Protein AF-A0A1Q4DHM1-F1 (afdb_monomer)

Solvent-accessible surface area (backbone atoms only — not comparable to full-atom values): 5793 Å² total; per-residue (Å²): 142,85,84,84,84,86,80,87,85,82,77,82,85,78,84,84,78,68,64,67,66,56,54,56,51,50,54,50,54,48,53,50,50,54,46,50,53,53,51,53,51,50,52,57,48,39,73,75,57,47,94,43,69,66,58,56,51,44,48,44,42,65,58,52,48,35,71,74,40,53,80,73,50,30,53,54,43,52,50,52,39,52,54,51,50,54,51,52,51,53,59,56,74,75,110

Nearest PDB structures (foldseek):
  6rjx-assembly1_A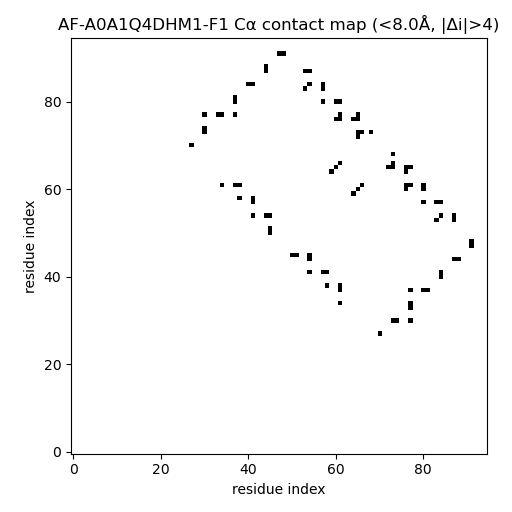  TM=4.481E-01  e=6.739E+00  Borreliella burgdorferi B31

Radius of gyration: 24.96 Å; Cα contacts (8 Å, |Δi|>4): 48; chains: 1; bounding box: 67×51×56 Å

Sequence (95 aa):
MPKSKTLPSSQSTEPSNGRSGASFRRRYDELERNRSVLVARLAQLRSRAGAHPACNQALKLLNETYRKSSLAQRIGVLQAASFMLDIIERLTLTL

Mean predicted aligned error: 11.45 Å

pLDDT: mean 81.51, std 16.53, range [37.44, 96.88]

Secondary structure (DSSP, 8-state):
-----------------SHHHHHHHHHHHHHHHHHHHHHHHHHHHHHHH-S-HHHHHHHHIIIIIHHHS-HHHHHHHHHHHHHHHHHHHHHHH--

Foldseek 3Di:
DDDDDDDDPPDDDDPPPPDPVVVVVVLVVVLVVLLVVLVVLLVVLCVQQPPDVLSVVLVCLSPPVLVVDDSVVSVVSSVVSVVSSVVSVVVSVVD

Structure (mmCIF, N/CA/C/O backbone):
data_AF-A0A1Q4DHM1-F1
#
_entry.id   AF-A0A1Q4DHM1-F1
#
loop_
_atom_site.group_PDB
_atom_site.id
_atom_site.type_symbol
_atom_site.label_atom_id
_atom_site.label_alt_id
_atom_site.label_comp_id
_atom_site.label_asym_id
_atom_site.label_entity_id
_atom_site.label_seq_id
_atom_site.pdbx_PDB_ins_code
_atom_site.Cartn_x
_atom_site.Cartn_y
_atom_site.Cartn_z
_atom_site.occupancy
_atom_site.B_iso_or_equiv
_atom_site.auth_seq_id
_atom_site.auth_comp_id
_atom_site.auth_asym_id
_atom_site.auth_atom_id
_atom_site.pdbx_PDB_model_num
ATOM 1 N N . MET A 1 1 ? 52.043 -45.046 -32.500 1.00 37.44 1 MET A N 1
ATOM 2 C CA . MET A 1 1 ? 52.365 -44.056 -31.444 1.00 37.44 1 MET A CA 1
ATOM 3 C C . MET A 1 1 ? 52.632 -42.705 -32.112 1.00 37.44 1 MET A C 1
ATOM 5 O O . MET A 1 1 ? 53.204 -42.716 -33.193 1.00 37.44 1 MET A O 1
ATOM 9 N N . PRO A 1 2 ? 52.109 -41.589 -31.574 1.00 51.56 2 PRO A N 1
ATOM 10 C CA . PRO A 1 2 ? 51.189 -40.707 -32.312 1.00 51.56 2 PRO A CA 1
ATOM 11 C C . PRO A 1 2 ? 51.622 -39.229 -32.344 1.00 51.56 2 PRO A C 1
ATOM 13 O O . PRO A 1 2 ? 52.388 -38.815 -31.483 1.00 51.56 2 PRO A O 1
ATOM 16 N N . LYS A 1 3 ? 51.027 -38.409 -33.227 1.00 49.19 3 LYS A N 1
ATOM 17 C CA . LYS A 1 3 ? 50.631 -37.021 -32.896 1.00 49.19 3 LYS A CA 1
ATOM 18 C C . LYS A 1 3 ? 49.328 -36.649 -33.607 1.00 49.19 3 LYS A C 1
ATOM 20 O O . LYS A 1 3 ? 49.309 -36.280 -34.775 1.00 49.19 3 LYS A O 1
ATOM 25 N N . SER A 1 4 ? 48.243 -36.764 -32.851 1.00 52.19 4 SER A N 1
ATOM 26 C CA . SER A 1 4 ? 46.921 -36.225 -33.143 1.00 52.19 4 SER A CA 1
ATOM 27 C C . SER A 1 4 ? 46.983 -34.698 -33.182 1.00 52.19 4 SER A C 1
ATOM 29 O O . SER A 1 4 ? 47.483 -34.085 -32.238 1.00 52.19 4 SER A O 1
ATOM 31 N N . LYS A 1 5 ? 46.440 -34.075 -34.230 1.00 55.53 5 LYS A N 1
ATOM 32 C CA . LYS A 1 5 ? 46.098 -32.650 -34.201 1.00 55.53 5 LYS A CA 1
ATOM 33 C C . LYS A 1 5 ? 44.580 -32.520 -34.224 1.00 55.53 5 LYS A C 1
ATOM 35 O O . LYS A 1 5 ? 43.939 -32.557 -35.265 1.00 55.53 5 LYS A O 1
ATOM 40 N N . THR A 1 6 ? 44.041 -32.455 -33.016 1.00 53.91 6 THR A N 1
ATOM 41 C CA . THR A 1 6 ? 42.685 -32.034 -32.669 1.00 53.91 6 THR A CA 1
ATOM 42 C C . THR A 1 6 ? 42.441 -30.603 -33.146 1.00 53.91 6 THR A C 1
ATOM 44 O O . THR A 1 6 ? 43.313 -29.768 -32.919 1.00 53.91 6 THR A O 1
ATOM 47 N N . LEU A 1 7 ? 41.276 -30.334 -33.754 1.00 60.84 7 LEU A N 1
ATOM 48 C CA . LEU A 1 7 ? 40.389 -29.174 -33.507 1.00 60.84 7 LEU A CA 1
ATOM 49 C C . LEU A 1 7 ? 39.282 -29.096 -34.581 1.00 60.84 7 LEU A C 1
ATOM 51 O O . LEU A 1 7 ? 39.577 -28.829 -35.742 1.00 60.84 7 LEU A O 1
ATOM 55 N N . PRO A 1 8 ? 38.005 -29.185 -34.183 1.00 49.22 8 PRO A N 1
ATOM 56 C CA . PRO A 1 8 ? 36.986 -28.271 -34.673 1.00 49.22 8 PRO A CA 1
ATOM 57 C C . PRO A 1 8 ? 36.674 -27.274 -33.552 1.00 49.22 8 PRO A C 1
ATOM 59 O O . PRO A 1 8 ? 36.063 -27.618 -32.543 1.00 49.22 8 PRO A O 1
ATOM 62 N N . SER A 1 9 ? 37.133 -26.033 -33.713 1.00 52.78 9 SER A N 1
ATOM 63 C CA . SER A 1 9 ? 36.673 -24.909 -32.898 1.00 52.78 9 SER A CA 1
ATOM 64 C C . SER A 1 9 ? 35.566 -24.204 -33.671 1.00 52.78 9 SER A C 1
ATOM 66 O O . SER A 1 9 ? 35.821 -23.292 -34.452 1.00 52.78 9 SER A O 1
ATOM 68 N N . SER A 1 10 ? 34.334 -24.665 -33.488 1.00 56.72 10 SER A N 1
ATOM 69 C CA . SER A 1 10 ? 33.142 -23.911 -33.877 1.00 56.72 10 SER A CA 1
ATOM 70 C C . SER A 1 10 ? 32.526 -23.344 -32.608 1.00 56.72 10 SER A C 1
ATOM 72 O O . SER A 1 10 ? 31.538 -23.850 -32.084 1.00 56.72 10 SER A O 1
ATOM 74 N N . GLN A 1 11 ? 33.170 -22.307 -32.076 1.00 56.50 11 GLN A N 1
ATOM 75 C CA . GLN A 1 11 ? 32.538 -21.428 -31.109 1.00 56.50 11 GLN A CA 1
ATOM 76 C C . GLN A 1 11 ? 31.647 -20.423 -31.842 1.00 56.50 11 GLN A C 1
ATOM 78 O O . GLN A 1 11 ? 32.116 -19.642 -32.663 1.00 56.50 11 GLN A O 1
ATOM 83 N N . SER A 1 12 ? 30.389 -20.422 -31.405 1.00 52.59 12 SER A N 1
ATOM 84 C CA . SER A 1 12 ? 29.600 -19.228 -31.102 1.00 52.59 12 SER A CA 1
ATOM 85 C C . SER A 1 12 ? 28.966 -18.456 -32.256 1.00 52.59 12 SER A C 1
ATOM 87 O O . SER A 1 12 ? 29.625 -17.767 -33.023 1.00 52.59 12 SER A O 1
ATOM 89 N N . THR A 1 13 ? 27.634 -18.413 -32.227 1.00 50.94 13 THR A N 1
ATOM 90 C CA . THR A 1 13 ? 26.882 -17.153 -32.056 1.00 50.94 13 THR A CA 1
ATOM 91 C C . THR A 1 13 ? 25.428 -17.469 -31.688 1.00 50.94 13 THR A C 1
ATOM 93 O O . THR A 1 13 ? 24.511 -17.360 -32.491 1.00 50.94 13 THR A O 1
ATOM 96 N N . GLU A 1 14 ? 25.205 -17.878 -30.438 1.00 60.50 14 GLU A N 1
ATOM 97 C CA . GLU A 1 14 ? 23.871 -17.802 -29.825 1.00 60.50 14 GLU A CA 1
ATOM 98 C C . GLU A 1 14 ? 23.587 -16.328 -29.459 1.00 60.50 14 GLU A C 1
ATOM 100 O O . GLU A 1 14 ? 24.434 -15.692 -28.818 1.00 60.50 14 GLU A O 1
ATOM 105 N N . PRO A 1 15 ? 22.431 -15.745 -29.833 1.00 52.06 15 PRO A N 1
ATOM 106 C CA . PRO A 1 15 ? 22.142 -14.339 -29.578 1.00 52.06 15 PRO A CA 1
ATOM 107 C C . PRO A 1 15 ? 21.780 -14.139 -28.101 1.00 52.06 15 PRO A C 1
ATOM 109 O O . PRO A 1 15 ? 20.662 -14.394 -27.656 1.00 52.06 15 PRO A O 1
ATOM 112 N N . SER A 1 16 ? 22.717 -13.625 -27.308 1.00 55.69 16 SER A N 1
ATOM 113 C CA . SER A 1 16 ? 22.557 -13.402 -25.865 1.00 55.69 16 SER A CA 1
ATOM 114 C C . SER A 1 16 ? 21.682 -12.191 -25.488 1.00 55.69 16 SER A C 1
ATOM 116 O O . SER A 1 16 ? 21.914 -11.573 -24.449 1.00 55.69 16 SER A O 1
ATOM 118 N N . ASN A 1 17 ? 20.665 -11.834 -26.280 1.00 56.81 17 ASN A N 1
ATOM 119 C CA . ASN A 1 17 ? 19.904 -10.588 -26.089 1.00 56.81 17 ASN A CA 1
ATOM 120 C C . ASN A 1 17 ?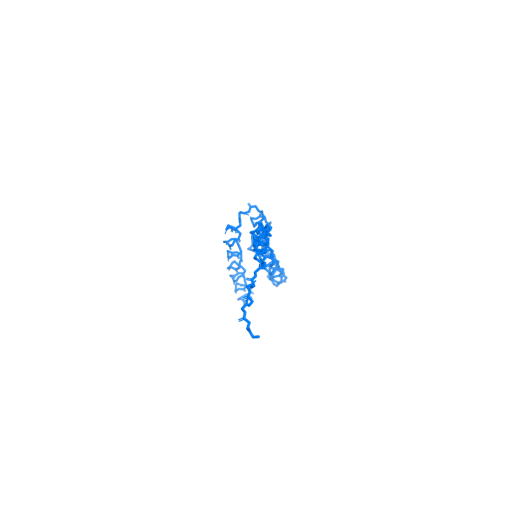 18.605 -10.728 -25.255 1.00 56.81 17 ASN A C 1
ATOM 122 O O . ASN A 1 17 ? 17.850 -9.772 -25.105 1.00 56.81 17 ASN A O 1
ATOM 126 N N . GLY A 1 18 ? 18.323 -11.903 -24.676 1.00 54.78 18 GLY A N 1
ATOM 127 C CA . GLY A 1 18 ? 17.063 -12.176 -23.954 1.00 54.78 18 GLY A CA 1
ATOM 128 C C . GLY A 1 18 ? 17.052 -11.916 -22.437 1.00 54.78 18 GLY A C 1
ATOM 129 O O . GLY A 1 18 ? 16.001 -12.024 -21.805 1.00 54.78 18 GLY A O 1
ATOM 130 N N . ARG A 1 19 ? 18.191 -11.603 -21.799 1.00 55.75 19 ARG A N 1
ATOM 131 C CA . ARG A 1 19 ? 18.288 -11.620 -20.318 1.00 55.75 19 ARG A CA 1
ATOM 132 C C . ARG A 1 19 ? 17.754 -10.364 -19.628 1.00 55.75 19 ARG A C 1
ATOM 134 O O . ARG A 1 19 ? 17.270 -10.453 -18.500 1.00 55.75 19 ARG A O 1
ATOM 141 N N . SER A 1 20 ? 17.798 -9.211 -20.290 1.00 59.47 20 SER A N 1
ATOM 142 C CA . SER A 1 20 ? 17.428 -7.936 -19.664 1.00 59.47 20 SER A CA 1
ATOM 143 C C . SER A 1 20 ? 15.917 -7.809 -19.449 1.00 59.47 20 SER A C 1
ATOM 145 O O . SER A 1 20 ? 15.488 -7.429 -18.367 1.00 59.47 20 SER A O 1
ATOM 147 N N . GLY A 1 21 ? 15.081 -8.212 -20.412 1.00 61.22 21 GLY A N 1
ATOM 148 C CA . GLY A 1 21 ? 13.616 -8.134 -20.271 1.00 61.22 21 GLY A CA 1
ATOM 149 C C . GLY A 1 21 ? 13.047 -9.036 -19.166 1.00 61.22 21 GLY A C 1
ATOM 150 O O . GLY A 1 21 ? 12.093 -8.666 -18.479 1.00 61.22 21 GLY A O 1
ATOM 151 N N . ALA A 1 22 ? 13.670 -10.195 -18.936 1.00 71.75 22 ALA A N 1
ATOM 152 C CA . ALA A 1 22 ? 13.247 -11.136 -17.903 1.00 71.75 22 ALA A CA 1
ATOM 153 C C . ALA A 1 22 ? 13.464 -10.594 -16.477 1.00 71.75 22 ALA A C 1
ATOM 155 O O . ALA A 1 22 ? 12.653 -10.860 -15.590 1.00 71.75 22 ALA A O 1
ATOM 156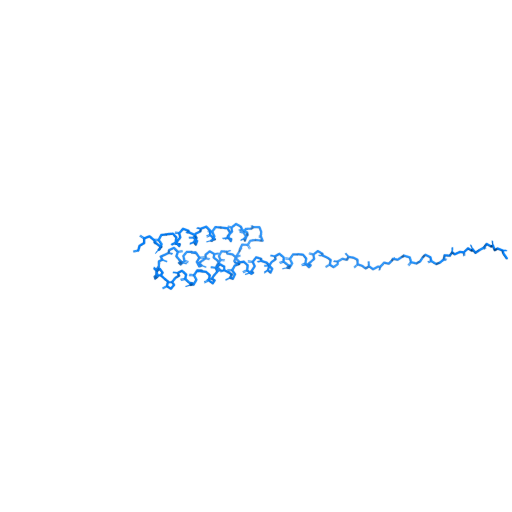 N N . SER A 1 23 ? 14.528 -9.817 -16.241 1.00 79.38 23 SER A N 1
ATOM 157 C CA . SER A 1 23 ? 14.820 -9.258 -14.914 1.00 79.38 23 SER A CA 1
ATOM 158 C C . SER A 1 23 ? 13.882 -8.102 -14.552 1.00 79.38 23 SER A C 1
ATOM 160 O O . SER A 1 23 ? 13.406 -8.038 -13.418 1.00 79.38 23 SER A O 1
ATOM 162 N N . PHE A 1 24 ? 13.536 -7.241 -15.516 1.00 77.31 24 PHE A N 1
ATOM 163 C CA . PHE A 1 24 ? 12.561 -6.164 -15.309 1.00 77.31 24 PHE A CA 1
ATOM 164 C C . PHE A 1 24 ? 11.164 -6.702 -15.005 1.00 77.31 24 PHE A C 1
ATOM 166 O O . PHE A 1 24 ? 10.518 -6.229 -14.070 1.00 77.31 24 PHE A O 1
ATOM 173 N N . ARG A 1 25 ? 10.723 -7.729 -15.741 1.00 84.19 25 ARG A N 1
ATOM 174 C CA . ARG A 1 25 ? 9.429 -8.374 -15.497 1.00 84.19 25 ARG A CA 1
ATOM 175 C C . ARG A 1 25 ? 9.366 -9.004 -14.105 1.00 84.19 25 ARG A C 1
ATOM 177 O O . ARG A 1 25 ? 8.427 -8.743 -13.368 1.00 84.19 25 ARG A O 1
ATOM 184 N N . ARG A 1 26 ? 10.424 -9.708 -13.686 1.00 87.12 26 ARG A N 1
ATOM 185 C CA . ARG A 1 26 ? 10.519 -10.275 -12.328 1.00 87.12 26 ARG A CA 1
ATOM 186 C C . ARG A 1 26 ? 10.414 -9.220 -11.227 1.00 87.12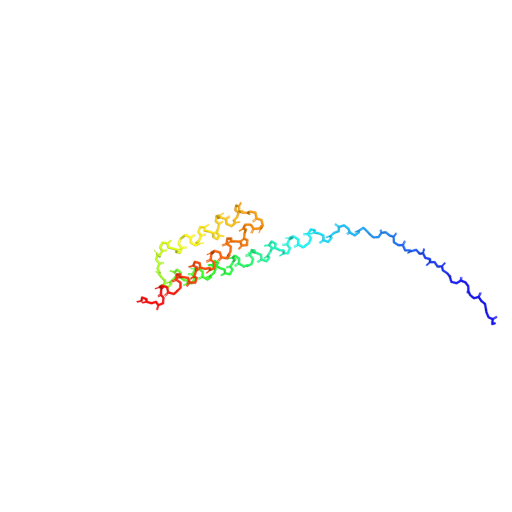 26 ARG A C 1
ATOM 188 O O . ARG A 1 26 ? 9.693 -9.446 -10.261 1.00 87.12 26 ARG A O 1
ATOM 195 N N . ARG A 1 27 ? 11.093 -8.074 -11.379 1.00 88.06 27 ARG A N 1
ATOM 196 C CA . ARG A 1 27 ? 11.006 -6.957 -10.418 1.00 88.06 27 ARG A CA 1
ATOM 197 C C . ARG A 1 27 ? 9.595 -6.385 -10.347 1.00 88.06 27 ARG A C 1
ATOM 199 O O . ARG A 1 27 ? 9.104 -6.100 -9.263 1.00 88.06 27 ARG A O 1
ATOM 206 N N . TYR A 1 28 ? 8.932 -6.238 -11.491 1.00 88.31 28 TYR A N 1
ATOM 207 C CA . TYR A 1 28 ? 7.538 -5.804 -11.532 1.00 88.31 28 TYR A CA 1
ATOM 208 C C . TYR A 1 28 ? 6.624 -6.786 -10.790 1.00 88.31 28 TYR A C 1
ATOM 210 O O . TYR A 1 28 ? 5.847 -6.378 -9.928 1.00 88.31 28 TYR A O 1
ATOM 218 N N . ASP A 1 29 ? 6.759 -8.079 -11.086 1.00 91.69 29 ASP A N 1
ATOM 219 C CA . ASP A 1 29 ? 5.949 -9.140 -10.486 1.00 91.69 29 ASP A CA 1
ATOM 220 C C . ASP A 1 29 ? 6.184 -9.257 -8.974 1.00 91.69 29 ASP A C 1
ATOM 222 O O . ASP A 1 29 ? 5.288 -9.624 -8.217 1.00 91.69 29 ASP A O 1
ATOM 226 N N . GLU A 1 30 ? 7.398 -8.974 -8.508 1.00 93.31 30 GLU A N 1
ATOM 227 C CA . GLU A 1 30 ? 7.725 -8.901 -7.084 1.00 93.31 30 GLU A CA 1
ATOM 228 C C . GLU A 1 30 ? 7.043 -7.711 -6.401 1.00 93.31 30 GLU A C 1
ATOM 230 O O . GLU A 1 30 ? 6.386 -7.888 -5.375 1.00 93.31 30 GLU A O 1
ATOM 235 N N . LEU A 1 31 ? 7.115 -6.514 -6.991 1.00 94.12 31 LEU A N 1
ATOM 236 C CA . LEU A 1 31 ? 6.426 -5.342 -6.447 1.00 94.12 31 LEU A CA 1
ATOM 237 C C . LEU A 1 31 ? 4.905 -5.540 -6.421 1.00 94.12 31 LEU A C 1
ATOM 239 O O . LEU A 1 31 ? 4.251 -5.147 -5.456 1.00 94.12 31 LEU A O 1
ATOM 243 N N . GLU A 1 32 ? 4.339 -6.190 -7.438 1.00 94.00 32 GLU A N 1
ATOM 244 C CA . GLU A 1 32 ? 2.907 -6.488 -7.485 1.00 94.00 32 GLU A CA 1
ATOM 245 C C . GLU A 1 32 ? 2.497 -7.516 -6.422 1.00 94.00 32 GLU A C 1
ATOM 247 O O . GLU A 1 32 ? 1.469 -7.346 -5.762 1.00 94.00 32 GLU A O 1
ATOM 252 N N . ARG A 1 33 ? 3.329 -8.538 -6.183 1.00 95.50 33 ARG A N 1
ATOM 253 C CA . ARG A 1 33 ? 3.139 -9.469 -5.063 1.00 95.50 33 ARG A CA 1
ATOM 254 C C . ARG A 1 33 ? 3.166 -8.729 -3.729 1.00 95.50 33 ARG A C 1
ATOM 256 O O . ARG A 1 33 ? 2.221 -8.867 -2.953 1.00 95.50 33 ARG A O 1
ATOM 263 N N . ASN A 1 34 ? 4.153 -7.868 -3.499 1.00 94.94 34 ASN A N 1
ATOM 264 C CA . ASN A 1 34 ? 4.232 -7.066 -2.274 1.00 94.94 34 ASN A CA 1
ATOM 265 C C . ASN A 1 34 ? 2.996 -6.174 -2.097 1.00 94.94 34 ASN A C 1
ATOM 267 O O . ASN A 1 34 ? 2.419 -6.110 -1.012 1.00 94.94 34 ASN A O 1
ATOM 271 N N . ARG A 1 35 ? 2.521 -5.548 -3.178 1.00 96.06 35 ARG A N 1
ATOM 272 C CA . ARG A 1 35 ? 1.279 -4.768 -3.171 1.00 96.06 35 ARG A CA 1
ATOM 273 C C . ARG A 1 35 ? 0.076 -5.615 -2.761 1.00 96.06 35 ARG A C 1
ATOM 275 O O . ARG A 1 35 ? -0.703 -5.177 -1.920 1.00 96.06 35 ARG A O 1
ATOM 282 N N . SER A 1 36 ? -0.080 -6.815 -3.326 1.00 96.19 36 SER A N 1
ATOM 283 C CA . SER A 1 36 ? -1.196 -7.709 -2.982 1.00 96.19 36 SER A CA 1
ATOM 284 C C . SER A 1 36 ? -1.187 -8.123 -1.509 1.00 96.19 36 SER A C 1
ATOM 286 O O . SER A 1 36 ? -2.244 -8.124 -0.879 1.00 96.19 36 SER A O 1
ATOM 288 N N . VAL A 1 37 ? -0.006 -8.371 -0.933 1.00 96.88 37 VAL A N 1
ATOM 289 C CA . VAL A 1 37 ? 0.152 -8.677 0.497 1.00 96.88 37 VAL A CA 1
ATOM 290 C C . VAL A 1 37 ? -0.305 -7.497 1.356 1.00 96.88 37 VAL A C 1
ATOM 292 O O . VAL A 1 37 ? -1.091 -7.680 2.285 1.00 96.88 37 VAL A O 1
ATOM 295 N N . LEU A 1 38 ? 0.116 -6.273 1.020 1.00 96.31 38 LEU A N 1
ATOM 296 C CA . LEU A 1 38 ? -0.299 -5.069 1.747 1.00 96.31 38 LEU A CA 1
ATOM 297 C C . LEU A 1 38 ? -1.806 -4.800 1.619 1.00 96.31 38 LEU A C 1
ATOM 299 O O . LEU A 1 38 ? -2.440 -4.408 2.595 1.00 96.31 38 LEU A O 1
ATOM 303 N N . VAL A 1 39 ? -2.405 -5.051 0.450 1.00 95.69 39 VAL A N 1
ATOM 304 C CA . VAL A 1 39 ? -3.861 -4.931 0.257 1.00 95.69 39 VAL A CA 1
ATOM 305 C C . VAL A 1 39 ? -4.622 -5.958 1.099 1.00 95.69 39 VAL A C 1
ATOM 307 O O . VAL A 1 39 ? -5.615 -5.601 1.732 1.00 95.69 39 VAL A O 1
ATOM 310 N N . ALA A 1 40 ? -4.159 -7.209 1.147 1.00 95.25 40 ALA A N 1
ATOM 311 C CA . ALA A 1 40 ? -4.767 -8.242 1.983 1.00 95.25 40 ALA A CA 1
ATOM 312 C C . ALA A 1 40 ? -4.676 -7.886 3.476 1.00 95.25 40 ALA A C 1
ATOM 314 O O . ALA A 1 40 ? -5.677 -7.965 4.190 1.00 95.25 40 ALA A O 1
ATOM 315 N N . ARG A 1 41 ? -3.510 -7.409 3.932 1.00 93.88 41 ARG A N 1
ATOM 316 C CA . ARG A 1 41 ? -3.320 -6.913 5.304 1.00 93.88 41 ARG A CA 1
ATOM 317 C C . ARG A 1 41 ? -4.263 -5.748 5.612 1.00 93.88 41 ARG A C 1
ATOM 319 O O . ARG A 1 41 ? -4.941 -5.762 6.634 1.00 93.88 41 ARG A O 1
ATOM 326 N N . LEU A 1 42 ? -4.382 -4.778 4.706 1.00 93.00 42 LEU A N 1
ATOM 327 C CA . LEU A 1 42 ? -5.308 -3.653 4.855 1.00 93.00 42 LEU A CA 1
ATOM 328 C C . LEU A 1 42 ? -6.773 -4.102 4.965 1.00 93.00 42 LEU A C 1
ATOM 330 O O . LEU A 1 42 ? -7.528 -3.524 5.743 1.00 93.00 42 LEU A O 1
ATOM 334 N N . ALA A 1 43 ? -7.188 -5.126 4.215 1.00 91.38 43 ALA A N 1
ATOM 335 C CA . ALA A 1 43 ? -8.545 -5.664 4.307 1.00 91.38 43 ALA A CA 1
ATOM 336 C C . ALA A 1 43 ? -8.833 -6.258 5.698 1.00 91.38 43 ALA A C 1
ATOM 338 O O . ALA A 1 43 ? -9.897 -5.998 6.261 1.00 91.38 43 ALA A O 1
ATOM 339 N N . GLN A 1 44 ? -7.869 -6.983 6.277 1.00 90.69 44 GLN A N 1
ATOM 340 C CA . GLN A 1 44 ? -7.960 -7.507 7.646 1.00 90.69 44 GLN A CA 1
ATOM 341 C C . GLN A 1 44 ? -7.963 -6.391 8.696 1.00 90.69 44 GLN A C 1
ATOM 343 O O . GLN A 1 44 ? -8.700 -6.456 9.675 1.00 90.69 44 GLN A O 1
ATOM 348 N N . LEU A 1 45 ? -7.170 -5.337 8.499 1.00 88.44 45 LEU A N 1
ATOM 349 C CA . LEU A 1 45 ? -7.217 -4.170 9.377 1.00 88.44 45 LEU A CA 1
ATOM 350 C C . LEU A 1 45 ? -8.575 -3.476 9.311 1.00 88.44 45 LEU A C 1
ATOM 352 O O . LEU A 1 45 ? -9.139 -3.1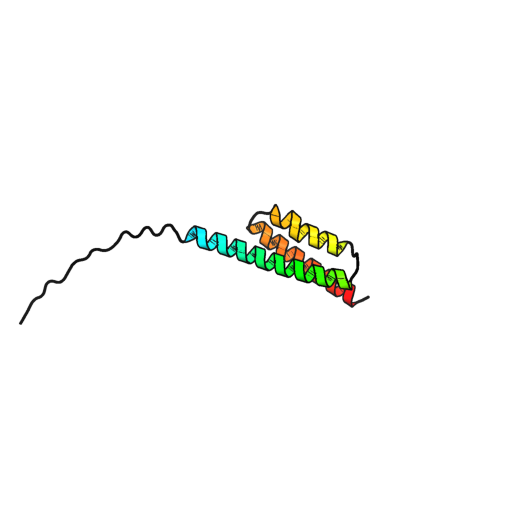30 10.341 1.00 88.44 45 LEU A O 1
ATOM 356 N N . ARG A 1 46 ? -9.130 -3.293 8.112 1.00 88.12 46 ARG A N 1
ATOM 357 C CA . ARG A 1 46 ? -10.411 -2.609 7.914 1.00 88.12 46 ARG A CA 1
ATOM 358 C C . ARG A 1 46 ? -11.589 -3.373 8.521 1.00 88.12 46 ARG A C 1
ATOM 360 O O . ARG A 1 46 ? -12.537 -2.736 8.969 1.00 88.12 46 ARG A O 1
ATOM 367 N N . SER A 1 47 ? -11.537 -4.705 8.570 1.00 86.19 47 SER A N 1
ATOM 368 C CA . SER A 1 47 ? -12.568 -5.484 9.264 1.00 86.19 47 SER A CA 1
ATOM 369 C C . SER A 1 47 ? -12.521 -5.307 10.785 1.00 86.19 47 SER A C 1
ATOM 371 O O . SER A 1 47 ? -13.568 -5.354 11.420 1.00 86.19 47 SER A O 1
ATOM 373 N N . ARG A 1 48 ? -11.339 -5.055 11.367 1.00 83.38 48 ARG A N 1
ATOM 374 C CA . ARG A 1 48 ? -11.153 -4.844 12.817 1.00 83.38 48 ARG A CA 1
ATOM 375 C C . ARG A 1 48 ? -11.361 -3.387 13.238 1.00 83.38 48 ARG A C 1
ATOM 377 O O . ARG A 1 48 ? -11.987 -3.124 14.252 1.00 83.38 48 ARG A O 1
ATOM 384 N N . ALA A 1 49 ? -10.852 -2.450 12.443 1.00 76.06 49 ALA A N 1
ATOM 385 C CA . AL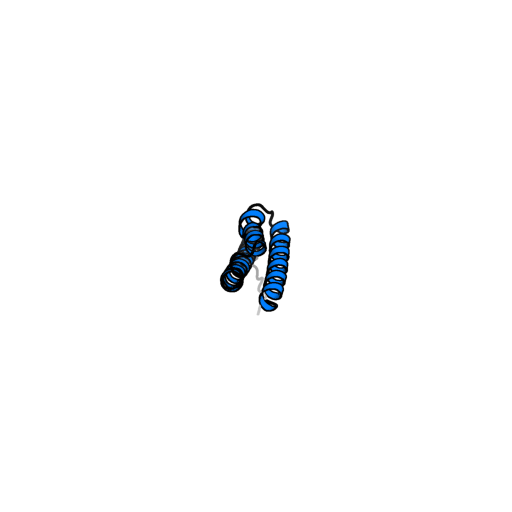A A 1 49 ? -10.827 -1.014 12.722 1.00 76.06 49 ALA A CA 1
ATOM 386 C C . ALA A 1 49 ? -12.104 -0.265 12.302 1.00 76.06 49 ALA A C 1
ATOM 388 O O . ALA A 1 49 ? -12.239 0.930 12.564 1.00 76.06 49 ALA A O 1
ATOM 389 N N . GLY A 1 50 ? -13.005 -0.920 11.564 1.00 73.69 50 GLY A N 1
ATOM 390 C CA . GLY A 1 50 ? -14.141 -0.261 10.927 1.00 73.69 50 GLY A CA 1
ATOM 391 C C . GLY A 1 50 ? -13.724 0.736 9.834 1.00 73.69 50 GLY A C 1
ATOM 392 O O . GLY A 1 50 ? -12.688 0.601 9.175 1.00 73.69 50 GLY A O 1
ATOM 393 N N . ALA A 1 51 ? -14.558 1.753 9.602 1.00 72.44 51 ALA A N 1
ATOM 394 C CA . ALA A 1 51 ? -14.372 2.755 8.548 1.00 72.44 51 ALA A CA 1
ATOM 395 C C . ALA A 1 51 ? -13.359 3.855 8.932 1.00 72.44 51 ALA A C 1
ATOM 397 O O . ALA A 1 51 ? -13.671 5.043 8.888 1.00 72.44 51 ALA A O 1
ATOM 398 N N . HIS A 1 52 ? -12.133 3.477 9.303 1.00 82.00 52 HIS A N 1
ATOM 399 C CA . HIS A 1 52 ? -11.100 4.453 9.647 1.00 82.00 52 HIS A CA 1
ATOM 400 C C . HIS A 1 52 ? -10.591 5.195 8.387 1.00 82.00 52 HIS A C 1
ATOM 402 O O . HIS A 1 52 ? -10.206 4.545 7.406 1.00 82.00 52 HIS A O 1
ATOM 408 N N . PRO A 1 53 ? -10.516 6.543 8.375 1.00 85.75 53 PRO A N 1
ATOM 409 C CA . PRO A 1 53 ? -10.129 7.314 7.186 1.00 85.75 53 PRO A CA 1
ATOM 410 C C . PRO A 1 53 ? -8.714 6.985 6.688 1.00 85.75 53 PRO A C 1
ATOM 412 O O . PRO A 1 53 ? -8.469 6.969 5.480 1.00 85.75 53 PRO A O 1
ATOM 415 N N . ALA A 1 54 ? -7.792 6.632 7.590 1.00 87.62 54 ALA A N 1
ATOM 416 C CA . ALA A 1 54 ? -6.446 6.209 7.202 1.00 87.62 54 ALA A CA 1
ATOM 417 C C . ALA A 1 54 ? -6.435 4.888 6.404 1.00 87.62 54 ALA A C 1
ATOM 419 O O . ALA A 1 54 ? -5.596 4.728 5.520 1.00 87.62 54 ALA A O 1
ATOM 420 N N . CYS A 1 55 ? -7.399 3.981 6.623 1.00 89.38 55 CYS A N 1
ATOM 421 C CA . CYS A 1 55 ? -7.533 2.768 5.809 1.00 89.38 55 CYS A CA 1
ATOM 422 C C . CYS A 1 55 ? -7.895 3.110 4.357 1.00 89.38 55 CYS A C 1
ATOM 424 O O . CYS A 1 55 ? -7.373 2.501 3.423 1.00 89.38 55 CYS A O 1
ATOM 426 N N . ASN A 1 56 ? -8.749 4.118 4.148 1.00 89.94 56 ASN A N 1
ATOM 427 C CA . ASN A 1 56 ? -9.093 4.591 2.805 1.00 89.94 56 ASN A CA 1
ATOM 428 C C . ASN A 1 56 ? -7.887 5.245 2.119 1.00 89.94 56 ASN A C 1
ATOM 430 O O . ASN A 1 56 ? -7.656 5.017 0.931 1.00 89.94 56 ASN A O 1
ATOM 434 N N . GLN A 1 57 ? -7.081 6.000 2.868 1.00 91.50 57 GLN A N 1
ATOM 435 C CA . GLN A 1 57 ? -5.871 6.613 2.327 1.00 91.50 57 GLN A CA 1
ATOM 436 C C . GLN A 1 57 ? -4.807 5.570 1.957 1.00 91.50 57 GLN A C 1
ATOM 438 O O . GLN A 1 57 ? -4.224 5.653 0.874 1.00 91.50 57 GLN A O 1
ATOM 443 N N . ALA A 1 58 ? -4.606 4.545 2.792 1.00 92.81 58 ALA A N 1
ATOM 444 C CA . ALA A 1 58 ? -3.727 3.420 2.476 1.00 92.81 58 ALA A CA 1
ATOM 445 C C . ALA A 1 58 ? -4.198 2.676 1.213 1.00 92.81 58 ALA A C 1
ATOM 447 O O . ALA A 1 58 ? -3.387 2.335 0.348 1.00 92.81 58 ALA A O 1
ATOM 448 N N . LEU A 1 59 ? -5.515 2.491 1.053 1.00 92.75 59 LEU A N 1
ATOM 449 C CA . LEU A 1 59 ? -6.097 1.865 -0.135 1.00 92.75 59 LEU A CA 1
ATOM 450 C C . LEU A 1 59 ? -5.831 2.691 -1.401 1.00 92.75 59 LEU A C 1
ATOM 452 O O . LEU A 1 59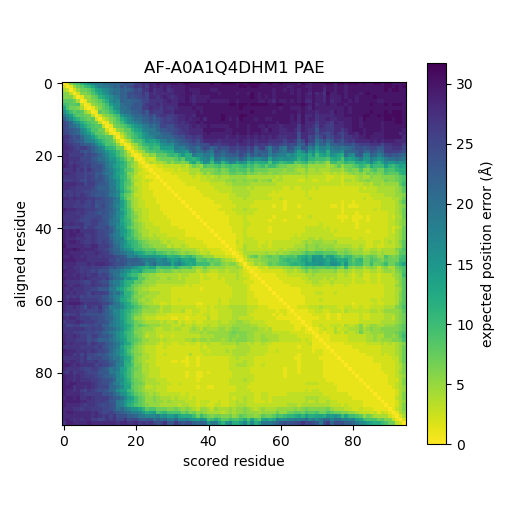 ? -5.444 2.135 -2.430 1.00 92.75 59 LEU A O 1
ATOM 456 N N . LYS A 1 60 ? -6.002 4.016 -1.323 1.00 93.62 60 LYS A N 1
ATOM 457 C CA . LYS A 1 60 ? -5.711 4.940 -2.426 1.00 93.62 60 LYS A CA 1
ATOM 458 C C . LYS A 1 60 ? -4.240 4.876 -2.830 1.00 93.62 60 LYS A C 1
ATOM 460 O O . LYS A 1 60 ? -3.924 4.796 -4.016 1.00 93.62 60 LYS A O 1
ATOM 465 N N . LEU A 1 61 ? -3.340 4.834 -1.852 1.00 93.88 61 LEU A N 1
ATOM 466 C CA . LEU A 1 61 ? -1.902 4.756 -2.085 1.00 93.88 61 LEU A CA 1
ATOM 467 C C . LEU A 1 61 ? -1.511 3.442 -2.793 1.00 93.88 61 LEU A C 1
ATOM 469 O O . LEU A 1 61 ? -0.777 3.463 -3.783 1.00 93.88 61 LEU A O 1
ATOM 473 N N . LEU A 1 62 ? -2.077 2.312 -2.351 1.00 93.81 62 LEU A N 1
ATOM 474 C CA . LEU A 1 62 ? -1.814 0.981 -2.911 1.00 93.81 62 LEU A CA 1
ATOM 475 C C . LEU A 1 62 ? -2.470 0.723 -4.274 1.00 93.81 62 LEU A C 1
ATOM 477 O O . LEU A 1 62 ? -1.947 -0.080 -5.043 1.00 93.81 62 LEU A O 1
ATOM 481 N N . ASN A 1 63 ? -3.608 1.347 -4.589 1.00 93.50 63 ASN A N 1
ATOM 482 C CA . ASN A 1 63 ? -4.330 1.081 -5.839 1.00 93.50 63 ASN A CA 1
ATOM 483 C C . ASN A 1 63 ? -4.153 2.178 -6.888 1.00 93.50 63 ASN A C 1
ATOM 485 O O . ASN A 1 63 ? -3.955 1.865 -8.059 1.00 93.50 63 ASN A O 1
ATOM 489 N N . GLU A 1 64 ? -4.219 3.449 -6.501 1.00 94.31 64 GLU A N 1
ATOM 490 C CA . GLU A 1 64 ? -4.137 4.559 -7.450 1.00 94.31 64 GLU A CA 1
ATOM 491 C C . GLU A 1 64 ? -2.698 5.025 -7.630 1.00 94.31 64 GLU A C 1
ATOM 493 O O . GLU A 1 64 ? -2.184 5.010 -8.750 1.00 94.31 64 GLU A O 1
ATOM 498 N N . THR A 1 65 ? -2.036 5.413 -6.536 1.00 93.69 65 THR A N 1
ATOM 499 C CA . THR A 1 65 ? -0.687 5.989 -6.601 1.00 93.69 65 THR A CA 1
ATOM 500 C C . THR A 1 65 ? 0.301 4.967 -7.150 1.00 93.69 65 THR A C 1
ATOM 502 O O . THR A 1 65 ? 0.970 5.246 -8.139 1.00 93.69 65 THR A O 1
ATOM 505 N N . TYR A 1 66 ? 0.307 3.743 -6.612 1.00 94.50 66 TYR A N 1
ATOM 506 C CA . TYR A 1 66 ? 1.183 2.668 -7.086 1.00 94.50 66 TYR A CA 1
ATOM 507 C C . TYR A 1 66 ? 1.073 2.419 -8.601 1.00 94.50 66 TYR A C 1
ATOM 509 O O . TYR A 1 66 ? 2.088 2.283 -9.285 1.00 94.50 66 TYR A O 1
ATOM 517 N N . ARG A 1 67 ? -0.150 2.379 -9.151 1.00 91.56 67 ARG A N 1
ATOM 518 C CA . ARG A 1 67 ? -0.367 2.090 -10.580 1.00 91.56 67 ARG A CA 1
ATOM 519 C C . ARG A 1 67 ? 0.141 3.210 -11.486 1.00 91.56 67 ARG A C 1
ATOM 521 O O . ARG A 1 67 ? 0.627 2.916 -12.575 1.00 91.56 67 ARG A O 1
ATOM 528 N N . LYS A 1 68 ? 0.052 4.461 -11.028 1.00 93.19 68 LYS A N 1
ATOM 529 C CA . LYS A 1 68 ? 0.509 5.659 -11.753 1.00 93.19 68 LYS A CA 1
ATOM 530 C C . LYS A 1 68 ? 2.011 5.929 -11.587 1.00 93.19 68 LYS A C 1
ATOM 532 O O . LYS A 1 68 ? 2.577 6.699 -12.353 1.00 93.19 68 LYS A O 1
ATOM 537 N N . SER A 1 69 ? 2.651 5.312 -10.597 1.00 91.69 69 SER A N 1
ATOM 538 C CA . SER A 1 69 ? 4.061 5.517 -10.267 1.00 91.69 69 SER A CA 1
ATOM 539 C C . SER A 1 69 ? 5.029 4.743 -11.165 1.00 91.69 69 SER A C 1
ATOM 541 O O . SER A 1 69 ? 4.764 3.608 -11.580 1.00 91.69 69 SER A O 1
ATOM 543 N N . SER A 1 70 ? 6.209 5.336 -11.380 1.00 91.56 70 SER A N 1
ATOM 544 C CA . SER A 1 70 ? 7.360 4.660 -11.989 1.00 91.56 70 SER A CA 1
ATOM 545 C C . SER A 1 70 ? 7.859 3.499 -11.119 1.00 91.56 70 SER A C 1
ATOM 547 O O . SER A 1 70 ? 7.541 3.416 -9.933 1.00 91.56 70 SER A O 1
ATOM 549 N N . LEU A 1 71 ? 8.683 2.605 -11.678 1.00 87.50 71 LEU A N 1
ATOM 550 C CA . LEU A 1 71 ? 9.201 1.441 -10.945 1.00 87.50 71 LEU A CA 1
ATOM 551 C C . LEU A 1 71 ? 9.928 1.831 -9.644 1.00 87.50 71 LEU A C 1
ATOM 553 O O . LEU A 1 71 ? 9.716 1.202 -8.612 1.00 87.50 71 LEU A O 1
ATOM 557 N N . ALA A 1 72 ? 10.739 2.892 -9.678 1.00 88.31 72 ALA A N 1
ATOM 558 C CA . ALA A 1 72 ? 11.439 3.394 -8.495 1.00 88.31 72 ALA A CA 1
ATOM 559 C C . ALA A 1 72 ? 10.466 4.004 -7.471 1.00 88.31 72 ALA A C 1
ATOM 561 O O . ALA A 1 72 ? 10.560 3.727 -6.278 1.00 88.31 72 ALA A O 1
ATOM 562 N N . GLN A 1 73 ? 9.480 4.777 -7.936 1.00 93.00 73 GLN A N 1
ATOM 563 C CA . GLN A 1 73 ? 8.458 5.370 -7.069 1.00 93.00 73 GLN A CA 1
ATOM 564 C C . GLN A 1 73 ? 7.576 4.307 -6.406 1.00 93.00 73 GLN A C 1
ATOM 566 O O . GLN A 1 73 ? 7.208 4.464 -5.246 1.00 93.00 73 GLN A O 1
ATOM 571 N N . ARG A 1 74 ? 7.278 3.200 -7.097 1.00 94.38 74 ARG A N 1
ATOM 572 C CA . ARG A 1 74 ? 6.498 2.081 -6.547 1.00 94.38 74 ARG A CA 1
ATOM 573 C C . ARG A 1 74 ? 7.121 1.501 -5.284 1.00 94.38 74 ARG A C 1
ATOM 575 O O . ARG A 1 74 ? 6.381 1.169 -4.369 1.00 94.38 74 ARG A O 1
ATOM 582 N N . ILE A 1 75 ? 8.450 1.433 -5.200 1.00 94.19 75 ILE A N 1
ATOM 583 C CA . ILE A 1 75 ? 9.145 0.989 -3.982 1.00 94.19 75 ILE A CA 1
ATOM 584 C C . ILE A 1 75 ? 8.819 1.932 -2.818 1.00 94.19 75 ILE A C 1
ATOM 586 O O . ILE A 1 75 ? 8.371 1.475 -1.769 1.00 94.19 75 ILE A O 1
ATOM 590 N N . GLY A 1 76 ? 8.959 3.244 -3.029 1.00 94.88 76 GLY A N 1
ATOM 591 C CA . GLY A 1 76 ? 8.626 4.248 -2.016 1.00 94.88 76 GLY A CA 1
ATOM 592 C C . GLY A 1 76 ? 7.147 4.222 -1.619 1.00 94.88 76 GLY A C 1
ATOM 593 O O . GLY A 1 76 ? 6.820 4.313 -0.440 1.00 94.88 76 GLY A O 1
ATOM 594 N N . VAL A 1 77 ? 6.245 4.014 -2.583 1.00 95.25 77 VAL A N 1
ATOM 595 C CA . VAL A 1 77 ? 4.805 3.853 -2.330 1.00 95.25 77 VAL A CA 1
ATOM 596 C C . VAL A 1 77 ? 4.533 2.617 -1.467 1.00 95.25 77 VAL A C 1
ATOM 598 O O . VAL A 1 77 ? 3.774 2.706 -0.508 1.00 95.25 77 VAL A O 1
ATOM 601 N N . LEU A 1 78 ? 5.164 1.473 -1.749 1.00 96.50 78 LEU A N 1
ATOM 602 C CA . LEU A 1 78 ? 4.999 0.267 -0.930 1.00 96.50 78 LEU A CA 1
ATOM 603 C C . LEU A 1 78 ? 5.546 0.457 0.492 1.00 96.50 78 LEU A C 1
ATOM 605 O O . LEU A 1 78 ? 4.897 0.036 1.447 1.00 96.50 78 LEU A O 1
ATOM 609 N N . GLN A 1 79 ? 6.692 1.125 0.647 1.00 95.81 79 GLN A N 1
ATOM 610 C CA . GLN A 1 79 ? 7.263 1.442 1.961 1.00 95.81 79 GLN A CA 1
ATOM 611 C C . GLN A 1 79 ? 6.350 2.373 2.766 1.00 95.81 79 GLN A C 1
ATOM 613 O O . GLN A 1 79 ? 6.040 2.085 3.921 1.00 95.81 79 GLN A O 1
ATOM 618 N N . ALA A 1 80 ? 5.860 3.448 2.144 1.00 95.25 80 ALA A N 1
ATOM 619 C CA . ALA A 1 80 ? 4.929 4.377 2.776 1.00 95.25 80 ALA A CA 1
ATOM 620 C C . ALA A 1 80 ? 3.607 3.691 3.161 1.00 95.25 80 ALA A C 1
ATOM 622 O O . ALA A 1 80 ? 3.103 3.911 4.262 1.00 95.25 80 ALA A O 1
ATOM 623 N N . ALA A 1 81 ? 3.064 2.828 2.293 1.00 95.44 81 ALA A N 1
ATOM 624 C CA . ALA A 1 81 ? 1.876 2.035 2.603 1.00 95.44 81 ALA A CA 1
ATOM 625 C C . ALA A 1 81 ? 2.114 1.101 3.792 1.00 95.44 81 ALA A C 1
ATOM 627 O O . ALA A 1 81 ? 1.289 1.068 4.698 1.00 95.44 81 ALA A O 1
ATOM 628 N N . SER A 1 82 ? 3.233 0.371 3.808 1.00 95.94 82 SER A N 1
ATOM 629 C CA . SER A 1 82 ? 3.574 -0.531 4.912 1.00 95.94 82 SER A CA 1
ATOM 630 C C . SER A 1 82 ? 3.641 0.219 6.240 1.00 95.94 82 SER A C 1
ATOM 632 O O . SER A 1 82 ? 2.982 -0.180 7.195 1.00 95.94 82 SER A O 1
ATOM 634 N N . PHE A 1 83 ? 4.354 1.348 6.272 1.00 95.50 83 PHE A N 1
ATOM 635 C CA . PHE A 1 83 ? 4.454 2.191 7.462 1.00 95.50 83 PHE A CA 1
ATOM 636 C C . PHE A 1 83 ? 3.085 2.705 7.928 1.00 95.50 83 PHE A C 1
ATOM 638 O O . PHE A 1 83 ? 2.774 2.679 9.117 1.00 95.50 83 PHE A O 1
ATOM 645 N N . MET A 1 84 ? 2.232 3.129 6.991 1.00 93.38 84 MET A N 1
ATOM 646 C CA . MET A 1 84 ? 0.877 3.577 7.309 1.00 93.38 84 MET A CA 1
ATOM 647 C C . MET A 1 84 ? 0.032 2.444 7.906 1.00 93.38 84 MET A C 1
ATOM 649 O O . MET A 1 84 ? -0.675 2.681 8.881 1.00 93.38 84 MET A O 1
ATOM 653 N N . LEU A 1 85 ? 0.125 1.218 7.377 1.00 93.00 85 LEU A N 1
ATOM 654 C CA . LEU A 1 85 ? -0.562 0.057 7.955 1.00 93.00 85 LEU A CA 1
ATOM 655 C C . LEU A 1 85 ? -0.066 -0.256 9.366 1.00 93.00 85 LEU A C 1
ATOM 657 O O . LEU A 1 85 ? -0.894 -0.518 10.231 1.00 93.00 85 LEU A O 1
ATOM 661 N N . ASP A 1 86 ? 1.243 -0.177 9.613 1.00 94.19 86 ASP A N 1
ATOM 662 C CA . ASP A 1 86 ? 1.811 -0.405 10.947 1.00 94.19 86 ASP A CA 1
ATOM 663 C C . ASP A 1 86 ? 1.296 0.624 11.966 1.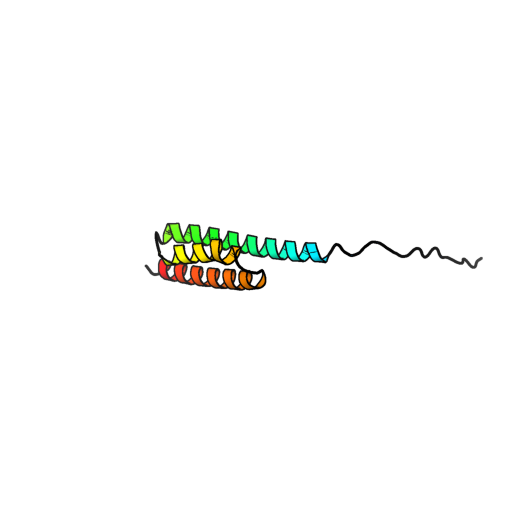00 94.19 86 ASP A C 1
ATOM 665 O O . ASP A 1 86 ? 0.991 0.272 13.107 1.00 94.19 86 ASP A O 1
ATOM 669 N N . ILE A 1 87 ? 1.160 1.893 11.563 1.00 91.75 87 ILE A N 1
ATOM 670 C CA . ILE A 1 87 ? 0.568 2.936 12.411 1.00 91.75 87 ILE A CA 1
ATOM 671 C C . ILE A 1 87 ? -0.903 2.637 12.685 1.00 91.75 87 ILE A C 1
ATOM 673 O O . ILE A 1 87 ? -1.317 2.671 13.842 1.00 91.75 87 ILE A O 1
ATOM 677 N N . ILE A 1 88 ? -1.693 2.351 11.645 1.00 89.94 88 ILE A N 1
ATOM 678 C CA . ILE A 1 88 ? -3.124 2.063 11.804 1.00 89.94 88 ILE A CA 1
ATOM 679 C C . ILE A 1 88 ? -3.302 0.866 12.736 1.00 89.94 88 ILE A C 1
ATOM 681 O O . ILE A 1 88 ? -4.114 0.938 13.650 1.00 89.94 88 ILE A O 1
ATOM 685 N N . GLU A 1 89 ? -2.508 -0.191 12.558 1.00 90.31 89 GLU A N 1
ATOM 686 C CA . GLU A 1 89 ? -2.583 -1.390 13.389 1.00 90.31 89 GLU A CA 1
ATOM 687 C C . GLU A 1 89 ? -2.355 -1.053 14.859 1.00 90.31 89 GLU A C 1
ATOM 689 O O . GLU A 1 89 ? -3.186 -1.392 15.699 1.00 90.31 89 GLU A O 1
ATOM 694 N N . ARG A 1 90 ? -1.292 -0.301 15.166 1.00 90.12 90 ARG A N 1
ATOM 695 C CA . ARG A 1 90 ? -1.003 0.146 16.535 1.00 90.12 90 ARG A CA 1
ATOM 696 C C . ARG A 1 90 ? -2.145 0.976 17.110 1.00 90.12 90 ARG A C 1
ATOM 698 O O . ARG A 1 90 ? -2.588 0.691 18.215 1.00 90.12 90 ARG A O 1
ATOM 705 N N . LEU A 1 91 ? -2.661 1.951 16.363 1.00 84.94 91 LEU A N 1
ATOM 706 C CA . LEU A 1 91 ? -3.771 2.790 16.827 1.00 84.94 91 LEU A CA 1
ATOM 707 C C . LEU A 1 91 ? -5.032 1.965 17.111 1.00 84.94 91 LEU A C 1
ATOM 709 O O . LEU A 1 91 ? -5.723 2.223 18.088 1.00 84.94 91 LEU A O 1
ATOM 713 N N . THR A 1 92 ? -5.302 0.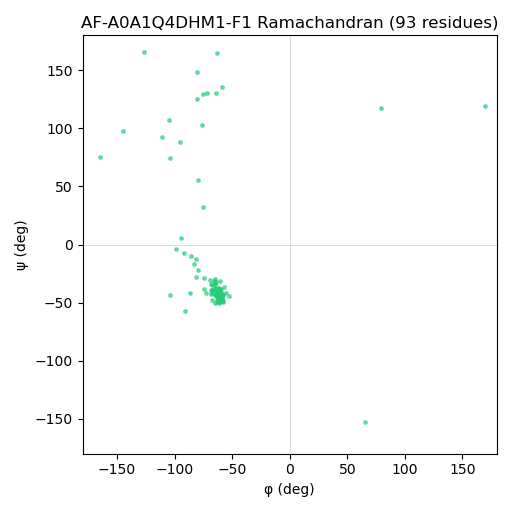946 16.297 1.00 80.62 92 THR A N 1
ATOM 714 C CA . THR A 1 92 ? -6.486 0.085 16.440 1.00 80.62 92 THR A CA 1
ATOM 715 C C . THR A 1 92 ? -6.347 -0.988 17.513 1.00 80.62 92 THR A C 1
ATOM 717 O O . THR A 1 92 ? -7.355 -1.471 18.002 1.00 80.62 92 THR A O 1
ATOM 720 N N . LEU A 1 93 ? -5.121 -1.364 17.887 1.00 76.25 93 LEU A N 1
ATOM 721 C CA . LEU A 1 93 ? -4.854 -2.276 19.005 1.00 76.25 93 LEU A CA 1
ATOM 722 C C . LEU A 1 93 ? -4.876 -1.570 20.367 1.00 76.25 93 LEU A C 1
ATOM 724 O O . LEU A 1 93 ? -4.860 -2.244 21.393 1.00 76.25 93 LEU A O 1
ATOM 728 N N . THR A 1 94 ? -4.862 -0.235 20.381 1.00 59.97 94 THR A N 1
ATOM 729 C CA . THR A 1 94 ? -4.832 0.568 21.616 1.00 59.97 94 THR A CA 1
ATOM 730 C C . THR A 1 94 ? -6.223 1.094 22.012 1.00 59.97 94 THR A C 1
ATOM 732 O O . THR A 1 94 ? -6.350 1.732 23.055 1.00 59.97 94 THR A O 1
ATOM 735 N N . LEU A 1 95 ? -7.248 0.850 21.187 1.00 50.62 95 LEU A N 1
ATOM 736 C CA . LEU A 1 95 ? -8.655 1.219 21.399 1.00 50.62 95 LEU A CA 1
ATOM 737 C C . LEU A 1 95 ? -9.475 -0.021 21.763 1.00 50.62 95 LEU A C 1
ATOM 739 O O . LEU A 1 95 ? -10.391 0.127 22.599 1.00 50.62 95 LEU A O 1
#